Protein AF-A0A3L6J7P5-F1 (afdb_monomer)

Structure (mmCIF, N/CA/C/O backbone):
data_AF-A0A3L6J7P5-F1
#
_entry.id   AF-A0A3L6J7P5-F1
#
loop_
_atom_site.gro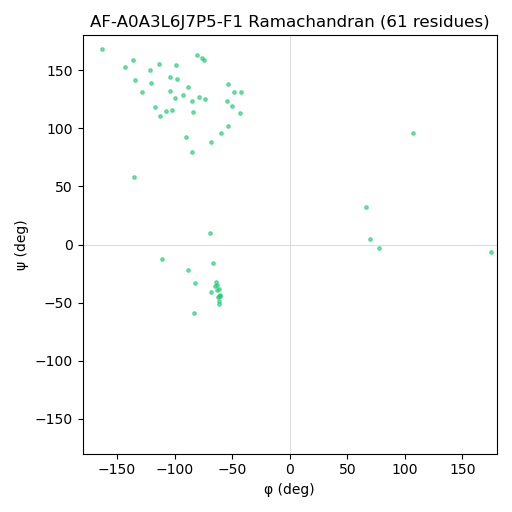up_PDB
_atom_site.id
_atom_site.type_symbol
_atom_site.label_atom_id
_atom_site.label_alt_id
_atom_site.label_comp_id
_atom_site.label_asym_id
_atom_site.label_entity_id
_atom_site.label_seq_id
_atom_site.pdbx_PDB_ins_code
_atom_site.Cartn_x
_atom_site.Cartn_y
_atom_site.Cartn_z
_atom_site.occupancy
_atom_site.B_iso_or_equiv
_atom_site.auth_seq_id
_atom_site.auth_comp_id
_atom_site.auth_asym_id
_atom_site.auth_atom_id
_atom_site.pdbx_PDB_model_num
ATOM 1 N N . MET A 1 1 ? -2.060 -5.688 -11.595 1.00 40.72 1 MET A N 1
ATOM 2 C CA . MET A 1 1 ? -0.829 -5.148 -12.219 1.00 40.72 1 MET A CA 1
ATOM 3 C C . MET A 1 1 ? -1.097 -3.711 -12.627 1.00 40.72 1 MET A C 1
ATOM 5 O O . MET A 1 1 ? -2.052 -3.492 -13.355 1.00 40.72 1 MET A O 1
ATOM 9 N N . VAL A 1 2 ? -0.298 -2.745 -12.170 1.00 45.94 2 VAL A N 1
ATOM 10 C CA . VAL A 1 2 ? -0.350 -1.361 -12.677 1.00 45.94 2 VAL A CA 1
ATOM 11 C C . VAL A 1 2 ? 0.969 -1.115 -13.411 1.00 45.94 2 VAL A C 1
ATOM 13 O O . VAL A 1 2 ? 2.029 -1.133 -12.792 1.00 45.94 2 VAL A O 1
ATOM 16 N N . GLY A 1 3 ? 0.921 -0.995 -14.742 1.00 55.12 3 GLY A N 1
ATOM 17 C CA . GLY A 1 3 ? 2.084 -0.650 -15.578 1.00 55.12 3 GLY A CA 1
ATOM 18 C C . GLY A 1 3 ? 3.227 -1.679 -15.633 1.00 55.12 3 GLY A C 1
ATOM 19 O O . GLY A 1 3 ? 4.383 -1.279 -15.709 1.00 55.12 3 GLY A O 1
ATOM 20 N N . GLY A 1 4 ? 2.942 -2.986 -15.537 1.00 64.25 4 GLY A N 1
ATOM 21 C CA . GLY A 1 4 ? 3.962 -4.051 -15.647 1.00 64.25 4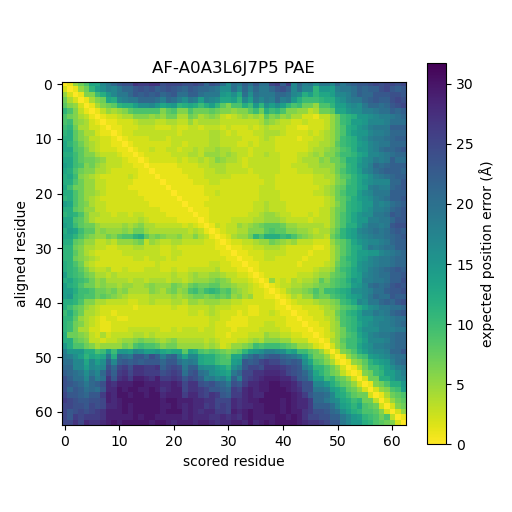 GLY A CA 1
ATOM 22 C C . GLY A 1 4 ? 4.957 -4.135 -14.480 1.00 64.25 4 GLY A C 1
ATOM 23 O O . GLY A 1 4 ? 5.885 -4.938 -14.506 1.00 64.25 4 GLY A O 1
ATOM 24 N N . GLN A 1 5 ? 4.767 -3.323 -13.442 1.00 66.62 5 GLN A N 1
ATOM 25 C CA . GLN A 1 5 ? 5.642 -3.255 -12.278 1.00 66.62 5 GLN A CA 1
ATOM 26 C C . GLN A 1 5 ? 5.021 -4.057 -11.131 1.00 66.62 5 GLN A C 1
ATOM 28 O O . GLN A 1 5 ? 3.861 -3.845 -10.762 1.00 66.62 5 GLN A O 1
ATOM 33 N N . VAL A 1 6 ? 5.786 -5.002 -10.580 1.00 77.31 6 VAL A N 1
ATOM 34 C CA . VAL A 1 6 ? 5.331 -5.861 -9.481 1.00 77.31 6 VAL A CA 1
ATOM 35 C C . VAL A 1 6 ? 5.544 -5.133 -8.162 1.00 77.31 6 VAL A C 1
ATOM 37 O O . VAL A 1 6 ? 6.674 -4.872 -7.751 1.00 77.31 6 VAL A O 1
ATOM 40 N N . TYR A 1 7 ? 4.439 -4.812 -7.500 1.00 83.38 7 TYR A N 1
ATOM 41 C CA . TYR A 1 7 ? 4.442 -4.314 -6.135 1.00 83.38 7 TYR A CA 1
ATOM 42 C C . TYR A 1 7 ? 4.393 -5.496 -5.166 1.00 83.38 7 TYR A C 1
ATOM 44 O O . TYR A 1 7 ? 3.627 -6.439 -5.365 1.00 83.38 7 TYR A O 1
ATOM 52 N N . ARG A 1 8 ? 5.218 -5.444 -4.123 1.00 87.06 8 ARG A N 1
ATOM 53 C CA . ARG A 1 8 ? 5.257 -6.415 -3.028 1.00 87.06 8 ARG A CA 1
ATOM 54 C C . ARG A 1 8 ? 4.469 -5.868 -1.845 1.00 87.06 8 ARG A C 1
ATOM 56 O O . ARG A 1 8 ? 4.520 -4.670 -1.584 1.00 87.06 8 ARG A O 1
ATOM 63 N N . LEU A 1 9 ? 3.754 -6.731 -1.134 1.00 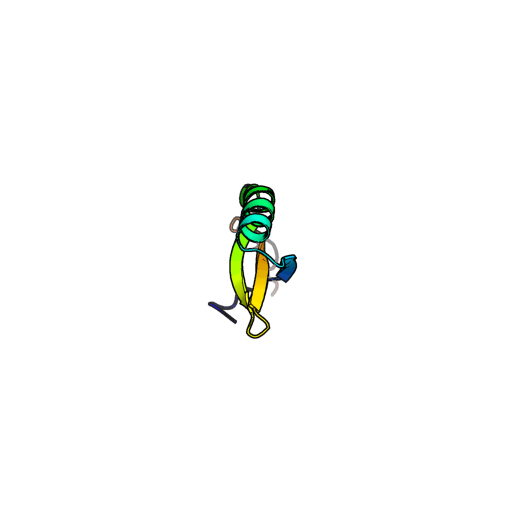90.25 9 LEU A N 1
ATOM 64 C CA . LEU A 1 9 ? 3.115 -6.365 0.128 1.00 90.25 9 LEU A CA 1
ATOM 65 C C . LEU A 1 9 ? 4.201 -6.247 1.209 1.00 90.25 9 LEU A C 1
ATOM 67 O O . LEU A 1 9 ? 4.993 -7.173 1.373 1.00 90.25 9 LEU A O 1
ATOM 71 N N . ALA A 1 10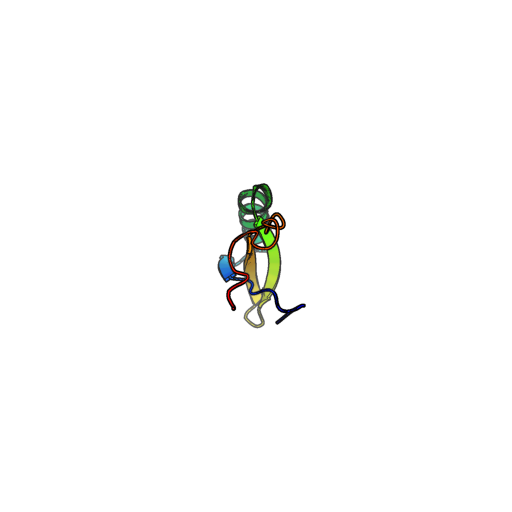 ? 4.270 -5.105 1.894 1.00 90.50 10 ALA A N 1
A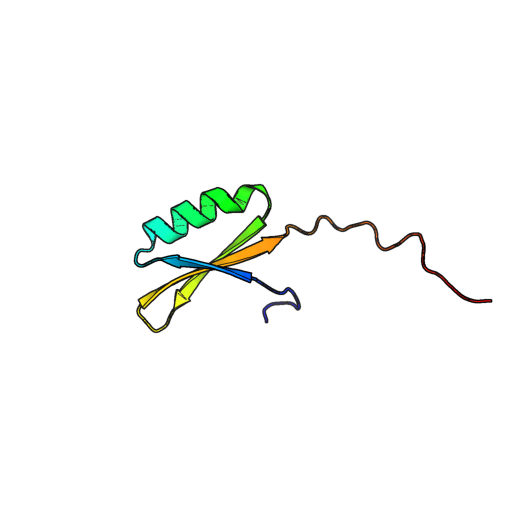TOM 72 C CA . ALA A 1 10 ? 5.098 -4.943 3.088 1.00 90.50 10 ALA A CA 1
ATOM 73 C C . ALA A 1 10 ? 4.357 -5.479 4.308 1.00 90.50 10 ALA A C 1
ATOM 75 O O . ALA A 1 10 ? 4.856 -6.378 4.973 1.00 90.50 10 ALA A O 1
ATOM 76 N N . ASP A 1 11 ? 3.177 -4.916 4.575 1.00 92.44 11 ASP A N 1
ATOM 77 C CA . ASP A 1 11 ? 2.358 -5.269 5.729 1.00 92.44 11 ASP A CA 1
ATOM 78 C C . ASP A 1 11 ? 0.909 -4.781 5.555 1.00 92.44 11 ASP A C 1
ATOM 80 O O . ASP A 1 11 ? 0.602 -3.977 4.660 1.00 92.44 11 ASP A O 1
ATOM 84 N N . THR A 1 12 ? 0.026 -5.252 6.434 1.00 92.38 12 THR A N 1
ATOM 85 C CA . THR A 1 12 ? -1.354 -4.787 6.575 1.00 92.38 12 THR A CA 1
ATOM 86 C C . THR A 1 12 ? -1.575 -4.167 7.951 1.00 92.38 12 THR A C 1
ATOM 88 O O . THR A 1 12 ? -1.485 -4.847 8.969 1.00 92.38 12 THR A O 1
ATOM 91 N N . CYS A 1 13 ? -1.925 -2.888 7.983 1.00 91.81 13 CYS A N 1
ATOM 92 C CA . CYS A 1 13 ? -2.202 -2.130 9.196 1.00 91.81 13 CYS A CA 1
ATOM 93 C C . CYS A 1 13 ? -3.708 -2.038 9.466 1.00 91.81 13 CYS A C 1
ATOM 95 O O . CYS A 1 13 ? -4.525 -2.094 8.544 1.00 91.81 13 CYS A O 1
ATOM 97 N N . GLN A 1 14 ? -4.094 -1.855 10.728 1.00 92.19 14 GLN A N 1
ATOM 98 C CA . GLN A 1 14 ? -5.506 -1.683 11.088 1.00 92.19 14 GLN A CA 1
ATOM 99 C C . GLN A 1 14 ? -5.955 -0.236 10.883 1.00 92.19 14 GLN A C 1
ATOM 101 O O . GLN A 1 14 ? -7.089 0.019 10.481 1.00 92.19 14 GLN A O 1
ATOM 106 N N . THR A 1 15 ? -5.048 0.715 11.104 1.00 92.19 15 THR A N 1
ATOM 107 C CA . THR A 1 15 ? -5.330 2.146 10.977 1.00 92.19 15 THR A CA 1
ATOM 108 C C . THR A 1 15 ? -4.565 2.783 9.818 1.00 92.19 15 THR A C 1
ATOM 110 O O . THR A 1 15 ? -3.499 2.323 9.402 1.00 92.19 15 THR A O 1
ATOM 113 N N . SER A 1 16 ? -5.098 3.889 9.296 1.00 90.88 16 SER A N 1
ATOM 114 C CA . SER A 1 16 ? -4.425 4.674 8.255 1.00 90.88 16 SER A CA 1
ATOM 115 C C . SER A 1 16 ? -3.118 5.292 8.761 1.00 90.88 16 SER A C 1
ATOM 117 O O . SER A 1 16 ? -2.145 5.361 8.015 1.00 90.88 16 SER A O 1
ATOM 119 N N . SER A 1 17 ? -3.072 5.707 10.030 1.00 92.69 17 SER A N 1
ATOM 120 C CA . SER A 1 17 ? -1.890 6.301 10.663 1.00 92.69 17 SER A CA 1
ATOM 121 C C . SER A 1 17 ? -0.698 5.344 10.684 1.00 92.69 17 SER A C 1
ATOM 123 O O . SER A 1 17 ? 0.412 5.739 10.329 1.00 92.69 17 SER A O 1
ATOM 125 N N . GLU A 1 18 ? -0.928 4.079 11.039 1.00 92.88 18 GLU A N 1
ATOM 126 C CA . GLU A 1 18 ? 0.100 3.032 11.003 1.00 92.88 18 GLU A CA 1
ATOM 127 C C . GLU A 1 18 ? 0.616 2.798 9.581 1.00 92.88 18 GLU A C 1
ATOM 129 O O . GLU A 1 18 ? 1.827 2.775 9.357 1.00 92.88 18 GLU A O 1
ATOM 134 N N . ALA A 1 19 ? -0.292 2.720 8.602 1.00 92.88 19 ALA A N 1
ATOM 135 C CA . ALA A 1 19 ? 0.085 2.551 7.202 1.00 92.88 19 ALA A CA 1
ATOM 136 C C . ALA A 1 19 ? 0.931 3.728 6.685 1.00 92.88 19 ALA A C 1
ATOM 138 O O . ALA A 1 19 ? 1.892 3.527 5.941 1.00 92.88 19 ALA A O 1
ATOM 139 N N . VAL A 1 20 ? 0.617 4.960 7.104 1.00 93.06 20 VAL A N 1
ATOM 140 C CA . VAL A 1 20 ? 1.391 6.164 6.758 1.00 93.06 20 VAL A CA 1
ATOM 141 C C . VAL A 1 20 ? 2.768 6.160 7.420 1.00 93.06 20 VAL A C 1
ATOM 143 O O . VAL A 1 20 ? 3.750 6.523 6.766 1.00 93.06 20 VAL A O 1
ATOM 146 N N . LEU A 1 21 ? 2.869 5.744 8.685 1.00 94.31 21 LEU A N 1
ATOM 147 C CA . LEU A 1 21 ? 4.152 5.614 9.382 1.00 94.31 21 LEU A CA 1
ATOM 148 C C . LEU A 1 21 ? 5.053 4.587 8.691 1.00 94.31 21 LEU A C 1
ATOM 150 O O . LEU A 1 21 ? 6.195 4.908 8.359 1.00 94.31 21 LEU A O 1
ATOM 154 N N . LEU A 1 22 ? 4.518 3.402 8.385 1.00 91.06 22 LEU A N 1
ATOM 155 C CA . LEU A 1 22 ? 5.248 2.361 7.661 1.00 91.06 22 LEU A CA 1
ATOM 156 C C . LEU A 1 22 ? 5.681 2.849 6.274 1.00 91.06 22 LEU A C 1
ATOM 158 O O . LEU A 1 22 ? 6.834 2.681 5.872 1.00 91.06 22 LEU A O 1
ATOM 162 N N . ALA A 1 23 ? 4.781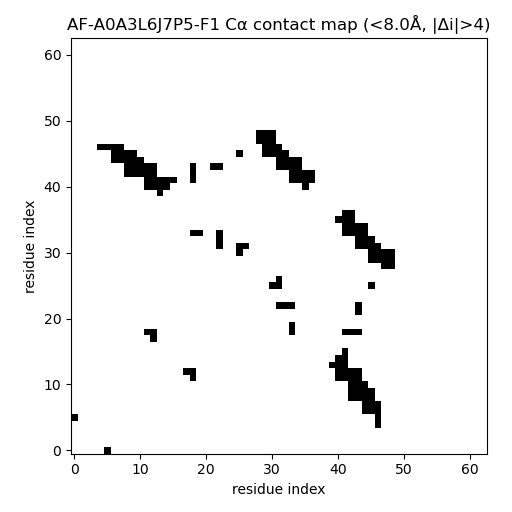 3.521 5.554 1.00 91.56 23 ALA A N 1
ATOM 163 C CA . ALA A 1 23 ? 5.097 4.054 4.241 1.00 91.56 23 ALA A CA 1
ATOM 164 C C . ALA A 1 23 ? 6.194 5.121 4.285 1.00 91.56 23 ALA A C 1
ATOM 166 O O . ALA A 1 23 ? 7.054 5.124 3.405 1.00 91.56 23 ALA A O 1
ATOM 167 N N . ARG A 1 24 ? 6.210 5.998 5.299 1.00 92.19 24 ARG A N 1
ATOM 168 C CA . ARG A 1 24 ? 7.280 6.994 5.480 1.00 92.19 24 ARG A CA 1
ATOM 169 C C . ARG A 1 24 ? 8.642 6.334 5.661 1.00 92.19 24 ARG A C 1
ATOM 171 O O . ARG A 1 24 ? 9.584 6.774 5.010 1.00 92.19 24 ARG A O 1
ATOM 178 N N . SER A 1 25 ? 8.725 5.277 6.465 1.00 90.75 25 SER A N 1
ATOM 179 C CA . SER A 1 25 ? 9.975 4.536 6.686 1.00 90.75 25 SER A CA 1
ATOM 180 C C . SER A 1 25 ? 10.497 3.863 5.412 1.00 90.75 25 SER A C 1
ATOM 182 O O . SER A 1 25 ? 11.702 3.760 5.214 1.00 90.75 25 SER A O 1
ATOM 184 N N . LEU A 1 26 ? 9.601 3.438 4.515 1.00 87.44 26 LEU A N 1
ATOM 185 C CA . LEU A 1 26 ? 9.962 2.753 3.267 1.00 87.44 26 LEU A CA 1
ATOM 186 C C . LEU A 1 26 ? 10.222 3.709 2.087 1.00 87.44 26 LEU A C 1
ATOM 188 O O . LEU A 1 26 ? 10.910 3.344 1.130 1.00 87.44 26 LEU A O 1
ATOM 192 N N . LYS A 1 27 ? 9.688 4.936 2.129 1.00 88.00 27 LYS A N 1
ATOM 193 C CA . LYS A 1 27 ? 9.706 5.890 1.004 1.00 88.00 27 LYS A CA 1
ATOM 194 C C . LYS A 1 27 ? 11.102 6.401 0.638 1.00 88.00 27 LYS A C 1
ATOM 196 O O . LYS A 1 27 ? 11.269 6.949 -0.455 1.00 88.00 27 LYS A O 1
ATOM 201 N N . ASP A 1 28 ? 12.090 6.225 1.511 1.00 83.81 28 ASP A N 1
ATOM 202 C CA . ASP A 1 28 ? 13.460 6.688 1.279 1.00 83.81 28 ASP A CA 1
ATOM 203 C C . ASP A 1 28 ? 14.068 6.009 0.038 1.00 83.81 28 ASP A C 1
ATOM 205 O O . ASP A 1 28 ? 14.406 6.662 -0.955 1.00 83.81 28 ASP A O 1
ATOM 209 N N . HIS A 1 29 ? 14.001 4.677 -0.013 1.00 79.94 29 HIS A N 1
ATOM 210 C CA . HIS A 1 29 ? 14.582 3.876 -1.098 1.00 79.94 29 HIS A CA 1
ATOM 211 C C . HIS A 1 29 ? 13.548 3.199 -2.010 1.00 79.94 29 HIS A C 1
ATOM 213 O O . HIS A 1 29 ? 13.894 2.715 -3.091 1.00 79.94 29 HIS A O 1
ATOM 219 N N . LEU A 1 30 ? 12.270 3.174 -1.620 1.00 87.75 30 LEU A N 1
ATOM 220 C CA . LEU A 1 30 ? 11.220 2.424 -2.314 1.00 87.75 30 LEU A CA 1
ATOM 221 C C . LEU A 1 30 ? 10.092 3.348 -2.788 1.00 87.75 30 LEU A C 1
ATOM 223 O O . LEU A 1 30 ? 9.804 4.385 -2.187 1.00 87.75 30 LEU A O 1
ATOM 227 N N . TYR A 1 31 ? 9.432 2.975 -3.883 1.00 88.50 31 TYR A N 1
ATOM 228 C CA . TYR A 1 31 ? 8.110 3.510 -4.195 1.00 88.50 31 TYR A CA 1
ATOM 229 C C . TYR A 1 31 ? 7.096 2.772 -3.341 1.00 88.50 31 TYR A C 1
ATOM 231 O O . TYR A 1 31 ? 7.052 1.545 -3.376 1.00 88.50 31 TYR A O 1
ATOM 239 N N . VAL A 1 32 ? 6.272 3.520 -2.618 1.00 91.75 32 VAL A N 1
ATOM 240 C CA . VAL A 1 32 ? 5.283 2.968 -1.695 1.00 91.75 32 VAL A CA 1
ATOM 241 C C . VAL A 1 32 ? 3.891 3.418 -2.113 1.00 91.75 32 VAL A C 1
ATOM 243 O O . VAL A 1 32 ? 3.696 4.572 -2.494 1.00 91.75 32 VAL A O 1
ATOM 246 N N . VAL A 1 33 ? 2.933 2.502 -2.045 1.00 90.69 33 VAL A N 1
ATOM 247 C CA . VAL A 1 33 ? 1.515 2.721 -2.318 1.00 90.69 33 VAL A CA 1
ATOM 248 C C . VAL A 1 33 ? 0.726 2.184 -1.136 1.00 90.69 33 VAL A C 1
ATOM 250 O O . VAL A 1 33 ? 0.937 1.056 -0.704 1.00 90.69 33 VAL A O 1
ATOM 253 N N . ILE A 1 34 ? -0.196 2.989 -0.628 1.00 92.19 34 ILE A N 1
ATOM 254 C CA . ILE A 1 34 ? -1.125 2.580 0.420 1.00 92.19 34 ILE A CA 1
ATOM 255 C C . ILE A 1 34 ? -2.480 2.342 -0.244 1.00 92.19 34 ILE A C 1
ATOM 257 O O . ILE A 1 34 ? -2.941 3.178 -1.021 1.00 92.19 34 ILE A O 1
ATOM 261 N N . SER A 1 35 ? -3.116 1.213 0.051 1.00 91.81 35 SER A N 1
ATOM 262 C CA . SER A 1 35 ? -4.446 0.880 -0.458 1.00 91.81 35 SER A CA 1
ATOM 263 C C . SER A 1 35 ? -5.320 0.342 0.668 1.00 91.81 35 SER A C 1
ATOM 265 O O . SER A 1 35 ? -4.837 -0.383 1.538 1.00 91.81 35 SER A O 1
ATOM 267 N N . ARG A 1 36 ? -6.605 0.701 0.668 1.00 91.12 36 ARG A N 1
ATOM 268 C CA . ARG A 1 36 ? -7.567 0.162 1.631 1.00 91.12 36 ARG A CA 1
ATOM 269 C C . ARG A 1 36 ? -8.104 -1.166 1.103 1.00 91.12 36 ARG A C 1
ATOM 271 O O . ARG A 1 36 ? -8.618 -1.213 -0.011 1.00 91.12 36 ARG A O 1
ATOM 278 N N . ALA A 1 37 ? -7.952 -2.220 1.894 1.00 86.31 37 ALA A N 1
ATOM 279 C CA . ALA A 1 37 ? -8.512 -3.534 1.620 1.00 86.31 37 ALA A CA 1
ATOM 280 C C . ALA A 1 37 ? -10.020 -3.559 1.917 1.00 86.31 37 ALA A C 1
ATOM 282 O O . ALA A 1 37 ? -10.529 -2.721 2.668 1.00 86.31 37 ALA A O 1
ATOM 283 N N . ASP A 1 38 ? -10.712 -4.539 1.337 1.00 87.75 38 ASP A N 1
ATOM 284 C CA . ASP A 1 38 ? -12.161 -4.719 1.493 1.00 87.75 38 ASP A CA 1
ATOM 285 C C . ASP A 1 38 ? -12.546 -5.008 2.956 1.00 87.75 38 ASP A C 1
ATOM 287 O O . ASP A 1 38 ? -13.498 -4.437 3.478 1.00 87.75 38 ASP A O 1
ATOM 291 N N . ASP A 1 39 ? -11.689 -5.738 3.682 1.00 87.06 39 ASP A N 1
AT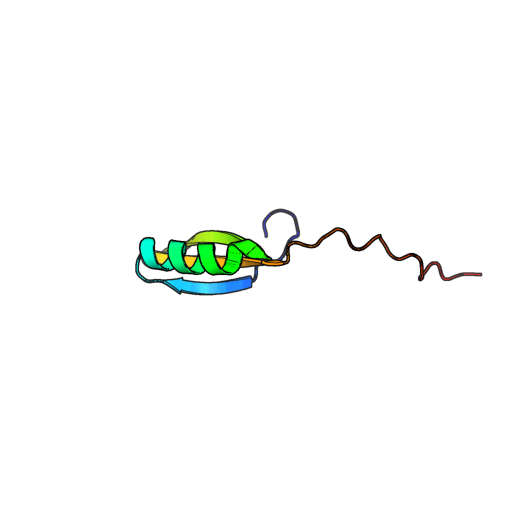OM 292 C CA . ASP A 1 39 ? -11.809 -6.014 5.123 1.00 87.06 39 ASP A CA 1
ATOM 293 C C . ASP A 1 39 ? -11.586 -4.786 6.037 1.00 87.06 39 ASP A C 1
ATOM 295 O O . ASP A 1 39 ? -11.404 -4.923 7.248 1.00 87.06 39 ASP A O 1
ATOM 299 N N . GLY A 1 40 ? -11.503 -3.575 5.477 1.00 88.44 40 GLY A N 1
ATOM 300 C CA . GLY A 1 40 ? -11.311 -2.324 6.220 1.00 88.44 40 GLY A CA 1
ATOM 301 C C . GLY A 1 40 ? -9.878 -2.058 6.698 1.00 88.44 40 GLY A C 1
ATOM 302 O O . GLY A 1 40 ? -9.606 -0.988 7.242 1.00 88.44 40 GLY A O 1
ATOM 303 N N . ARG A 1 41 ? -8.947 -2.990 6.463 1.00 92.75 41 ARG A N 1
ATOM 304 C CA . ARG A 1 41 ? -7.515 -2.840 6.774 1.00 92.75 41 ARG A CA 1
ATOM 305 C C . ARG A 1 41 ? -6.786 -2.029 5.702 1.00 92.75 41 ARG A C 1
ATOM 307 O O . 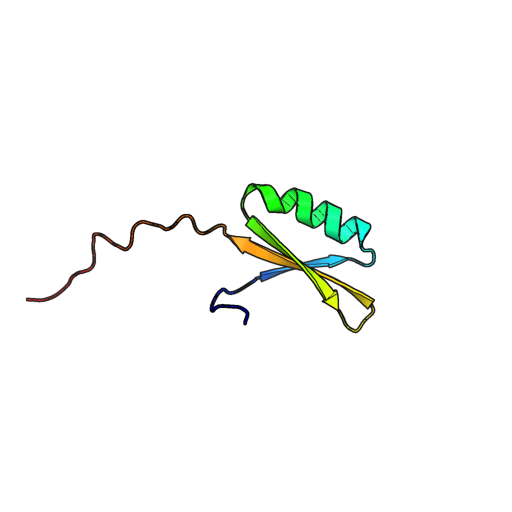ARG A 1 41 ? -7.253 -1.881 4.574 1.00 92.75 41 ARG A O 1
ATOM 314 N N . TRP A 1 42 ? -5.603 -1.534 6.033 1.00 94.25 42 TRP A N 1
ATOM 315 C CA . TRP A 1 42 ? -4.742 -0.766 5.140 1.00 94.25 42 TRP A CA 1
ATOM 316 C C . TRP A 1 42 ? -3.540 -1.596 4.710 1.00 94.25 42 TRP A C 1
ATOM 318 O O . TRP A 1 42 ? -2.693 -1.934 5.526 1.00 94.25 42 TRP A O 1
ATOM 328 N N . ALA A 1 43 ? -3.440 -1.913 3.426 1.00 92.69 43 ALA A N 1
ATOM 329 C CA . ALA A 1 43 ? -2.306 -2.629 2.863 1.00 92.69 43 ALA A CA 1
ATOM 330 C C . ALA A 1 43 ? -1.254 -1.642 2.345 1.00 92.69 43 ALA A C 1
ATOM 332 O O . ALA A 1 43 ? -1.560 -0.733 1.563 1.00 92.69 43 ALA A O 1
ATOM 333 N N . VAL A 1 44 ? -0.005 -1.840 2.761 1.00 92.56 44 VAL A N 1
ATOM 334 C CA . VAL A 1 44 ? 1.140 -1.065 2.281 1.00 92.56 44 VAL A CA 1
ATOM 335 C C . VAL A 1 44 ? 1.908 -1.905 1.275 1.00 92.56 44 VAL A C 1
ATOM 337 O O . VAL A 1 44 ? 2.480 -2.943 1.599 1.00 92.56 44 VAL A O 1
ATOM 340 N N . TYR A 1 45 ? 1.936 -1.434 0.038 1.00 92.00 45 TYR A N 1
ATOM 341 C CA . TYR A 1 45 ? 2.665 -2.039 -1.060 1.00 92.00 45 TYR A CA 1
ATOM 342 C C . TYR A 1 45 ? 3.922 -1.240 -1.360 1.00 92.00 45 TYR A C 1
ATOM 344 O O . TYR A 1 45 ? 3.907 -0.012 -1.325 1.00 92.00 45 TYR A O 1
ATOM 352 N N . TYR A 1 46 ? 5.000 -1.914 -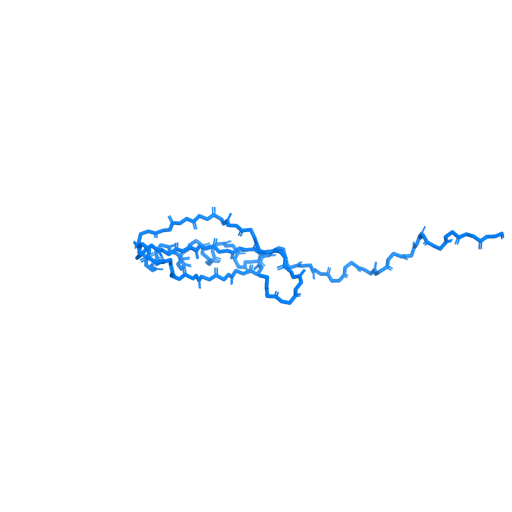1.732 1.00 91.31 46 TYR A N 1
ATOM 353 C CA . TYR A 1 46 ? 6.236 -1.265 -2.129 1.00 91.31 46 TYR A CA 1
ATOM 354 C C . TYR A 1 46 ? 6.842 -1.906 -3.368 1.00 91.31 46 TYR A C 1
ATOM 356 O O . TYR A 1 46 ? 6.596 -3.064 -3.703 1.00 91.31 46 TYR A O 1
ATOM 364 N N . ARG A 1 47 ? 7.690 -1.146 -4.044 1.00 87.88 47 ARG A N 1
ATOM 365 C CA . ARG A 1 47 ? 8.610 -1.661 -5.052 1.00 87.88 47 ARG A CA 1
ATOM 366 C C . ARG A 1 47 ? 9.927 -0.899 -4.962 1.00 87.88 47 ARG A C 1
ATOM 368 O O . ARG A 1 47 ? 9.922 0.270 -4.568 1.00 87.88 47 ARG A O 1
ATOM 375 N N . PRO A 1 48 ? 11.048 -1.514 -5.356 1.00 85.81 48 PRO A N 1
ATOM 376 C CA . PRO A 1 48 ? 12.298 -0.791 -5.505 1.00 85.81 48 PRO A CA 1
ATOM 377 C C . PRO A 1 48 ? 12.107 0.422 -6.414 1.00 85.81 48 PRO A C 1
ATOM 379 O O . PRO A 1 48 ? 11.441 0.336 -7.455 1.00 85.81 48 PRO A O 1
ATOM 382 N N . LYS A 1 49 ? 12.710 1.553 -6.041 1.00 81.19 49 LYS A N 1
ATOM 383 C CA . LYS A 1 49 ? 13.023 2.589 -7.020 1.00 81.19 49 LYS A CA 1
ATOM 384 C C . LYS A 1 49 ? 14.107 1.985 -7.899 1.00 81.19 49 LYS A C 1
ATOM 386 O O . LYS A 1 49 ? 15.286 2.056 -7.573 1.00 81.19 49 LYS A O 1
ATOM 391 N N . THR A 1 50 ? 13.710 1.285 -8.956 1.00 69.81 50 THR A N 1
ATOM 392 C CA . THR A 1 50 ? 14.643 0.906 -10.008 1.00 69.81 50 THR A CA 1
ATOM 393 C C . THR A 1 50 ? 15.182 2.223 -10.549 1.00 69.81 50 THR A C 1
ATOM 395 O O . THR A 1 50 ? 14.534 2.858 -11.379 1.00 69.81 50 THR A O 1
ATOM 398 N N . SER A 1 51 ? 16.344 2.668 -10.055 1.00 56.31 51 SER A N 1
ATOM 399 C CA . SER A 1 51 ? 17.227 3.460 -10.904 1.00 56.31 51 SER A CA 1
ATOM 400 C C . SER A 1 51 ? 17.305 2.674 -12.200 1.00 56.31 51 SER A C 1
ATOM 402 O O . SER A 1 51 ? 17.466 1.451 -12.107 1.00 56.31 51 SER A O 1
ATOM 404 N N . PRO A 1 52 ? 17.122 3.298 -13.373 1.00 51.59 52 PRO A N 1
ATOM 405 C CA . PRO A 1 52 ? 17.391 2.604 -14.613 1.00 51.59 52 PRO A CA 1
ATOM 406 C C . PRO A 1 52 ? 18.823 2.089 -14.486 1.00 51.59 52 PRO A C 1
ATOM 408 O O . PRO A 1 52 ? 19.779 2.855 -14.570 1.00 51.59 52 PRO A O 1
ATOM 411 N N . ALA A 1 53 ? 18.975 0.796 -14.188 1.00 49.41 53 ALA A N 1
ATOM 412 C CA . ALA A 1 53 ? 20.221 0.123 -14.453 1.00 49.41 53 ALA A CA 1
ATOM 413 C C . ALA A 1 53 ? 20.434 0.409 -15.938 1.00 49.41 53 ALA A C 1
ATOM 415 O O . ALA A 1 53 ? 19.489 0.172 -16.706 1.00 49.41 53 ALA A O 1
ATOM 416 N N . PRO A 1 54 ? 21.565 1.013 -16.347 1.00 51.31 54 PRO A N 1
ATOM 417 C CA . PRO A 1 54 ? 21.830 1.171 -17.761 1.00 51.31 54 PRO A CA 1
ATOM 418 C C . PRO A 1 54 ? 21.612 -0.206 -18.376 1.00 51.31 54 PRO A C 1
ATOM 420 O O . PRO A 1 54 ? 22.187 -1.200 -17.926 1.00 51.31 54 PRO A O 1
ATOM 423 N N . CYS A 1 55 ? 20.659 -0.261 -19.302 1.00 51.03 55 CYS A N 1
ATOM 424 C CA . CYS A 1 55 ? 20.342 -1.442 -20.077 1.00 51.03 55 CYS A CA 1
ATOM 425 C C . CYS A 1 55 ? 21.655 -2.106 -20.501 1.00 51.03 55 CYS A C 1
ATOM 427 O O . CYS A 1 55 ? 22.600 -1.432 -20.914 1.00 51.03 55 CYS A O 1
ATOM 429 N N . GLY A 1 56 ? 21.727 -3.420 -20.283 1.00 51.22 56 GLY A N 1
ATOM 430 C CA . GLY A 1 56 ? 22.962 -4.187 -20.294 1.00 51.22 56 GLY A CA 1
ATOM 431 C C . GLY A 1 56 ? 23.897 -3.831 -21.444 1.00 51.22 56 GLY A C 1
ATOM 432 O O . GLY A 1 56 ? 23.639 -4.147 -22.602 1.00 51.22 56 GLY A O 1
ATOM 433 N N . ARG A 1 57 ? 25.050 -3.256 -21.104 1.00 50.53 57 ARG A N 1
ATOM 434 C CA . ARG A 1 57 ? 26.225 -3.297 -21.970 1.00 50.53 57 ARG A CA 1
ATOM 435 C C . ARG A 1 57 ? 26.930 -4.620 -21.678 1.00 50.53 57 ARG A C 1
ATOM 437 O O . ARG A 1 57 ? 27.843 -4.662 -20.865 1.00 50.53 57 ARG A O 1
ATOM 444 N N . GLY A 1 58 ? 26.435 -5.720 -22.243 1.00 52.28 58 GLY A N 1
ATOM 445 C CA . GLY A 1 58 ? 27.078 -7.016 -21.999 1.00 52.28 58 GLY A CA 1
ATOM 446 C C . GLY A 1 58 ? 26.435 -8.282 -22.551 1.00 52.28 58 GLY A C 1
ATOM 447 O O . GLY A 1 58 ? 27.077 -9.317 -22.463 1.00 52.28 58 GLY A O 1
ATOM 448 N N . CYS A 1 59 ? 25.239 -8.239 -23.144 1.00 54.28 59 CYS A N 1
ATOM 449 C CA . CYS A 1 59 ? 24.656 -9.424 -23.788 1.00 54.28 59 CYS A CA 1
ATOM 450 C C . CYS A 1 59 ? 24.052 -9.084 -25.159 1.00 54.28 59 CYS A C 1
ATOM 452 O O . CYS A 1 59 ? 22.873 -9.321 -25.395 1.00 54.28 59 CYS A O 1
ATOM 454 N N . CYS A 1 60 ? 24.860 -8.545 -26.074 1.00 50.75 60 CYS A N 1
ATOM 455 C CA . CYS A 1 60 ? 24.676 -8.859 -27.492 1.00 50.75 60 CYS A CA 1
ATOM 456 C C . CYS A 1 60 ? 25.545 -10.083 -27.772 1.00 50.75 60 CYS A C 1
ATOM 458 O O . CYS A 1 60 ? 26.742 -9.959 -28.012 1.00 50.75 60 CYS A O 1
ATOM 460 N N . GLY A 1 61 ? 24.953 -11.269 -27.655 1.00 54.91 61 GLY A N 1
ATOM 461 C CA . GLY A 1 61 ? 25.505 -12.439 -28.318 1.00 54.91 61 GLY A CA 1
ATOM 462 C C . GLY A 1 61 ? 25.220 -12.375 -29.819 1.00 54.91 61 GLY A C 1
ATOM 463 O O . GLY A 1 61 ? 24.233 -11.761 -30.230 1.00 54.91 61 GLY A O 1
ATOM 464 N N . SER A 1 62 ? 26.026 -13.128 -30.570 1.00 47.88 62 SER A N 1
ATOM 465 C CA . SER A 1 62 ? 25.812 -13.640 -31.938 1.00 47.88 62 SER A CA 1
ATOM 466 C C . SER A 1 62 ? 26.632 -12.954 -33.032 1.00 47.88 62 SER A C 1
ATOM 468 O O . SER A 1 62 ? 26.216 -11.934 -33.575 1.00 47.88 62 SER A O 1
ATOM 470 N N . ALA A 1 63 ? 27.773 -13.563 -33.369 1.00 46.06 63 ALA A N 1
ATOM 471 C CA . ALA A 1 63 ? 28.025 -14.279 -34.633 1.00 46.06 63 ALA A CA 1
ATOM 472 C C . ALA A 1 63 ? 29.535 -14.352 -34.902 1.00 46.06 63 ALA A C 1
ATOM 474 O O . ALA A 1 63 ? 30.168 -13.279 -35.010 1.00 46.06 63 ALA A O 1
#

Radius of gyration: 16.47 Å; Cα contacts (8 Å, |Δi|>4): 81; chains: 1; bounding box: 40×21×46 Å

Foldseek 3Di:
DPPPFDWDWPDKAQDPVVLVVVCVVVVPFWDWDWDQDPVRIIIIIIDGPPPPPPDDPPDPDDD

Secondary structure (DSSP, 8-state):
-BTTB-PEEEEEESSHHHHHHHHHHHTTTEEEEEEE-TTS-EEEEEEE--------TT-----

Nearest PDB structures (foldseek):
  7rxb-assembly1_B  TM=5.978E-01  e=5.308E-01  Aspergillus fumigatus A1163
  7vcn-assembly2_B  TM=5.276E-01  e=2.850E+00  Streptococcus oralis ATCC 35037
  9diy-assembly1_B  TM=4.549E-01  e=4.407E+00  Human betaherpesvirus 5
  8qsz-assembly1_A  TM=4.857E-01  e=6.017E+00  Schizosaccharomyces pombe
  9bz0-assembly1_A  TM=5.383E-01  e=6.017E+00  Sus scrofa

Solvent-accessible surface area (backbone atoms only — not comparable to full-atom values): 4007 Å² total; per-residue (Å²): 128,68,87,89,50,78,68,43,79,76,52,73,28,77,41,70,68,55,36,51,54,54,39,59,74,46,45,81,68,27,47,62,48,79,46,77,45,92,89,65,29,23,36,31,31,33,31,76,58,73,65,81,66,75,74,76,90,81,76,85,80,90,134

pLDDT: mean 78.65, std 17.48, range [40.72, 94.31]

Sequence (63 aa):
MVGGQVYRLADTCQTSSEAVLLARSLKDHLYVVISRADDGRWAVYYRPKTSPAPCGRGCCGSA

Mean predicted aligned error: 10.24 Å